Protein AF-A0A522AV91-F1 (afdb_monomer_lite)

Radius of gy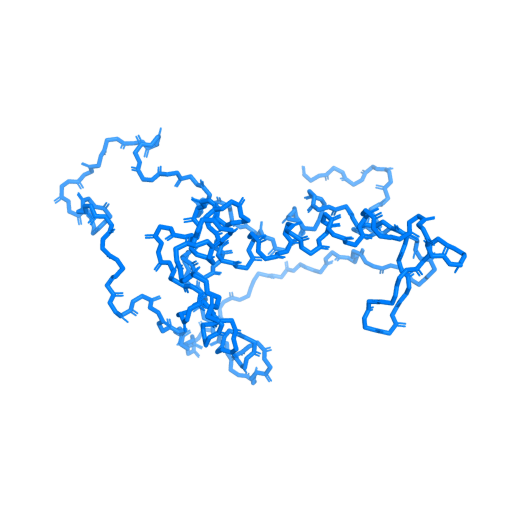ration: 18.7 Å; chains: 1; bounding box: 56×47×39 Å

Foldseek 3Di:
DPDVVVVLVVCCVLQVPLSVADDPVRLVVLVVQVVVQVPDPFDWAAFLSSVSSVLSVLVSVQVVQQVCQCVDDVCWDDDPPDTANHADSVLVCVPPVPDDCSVPPLPPDDDDDPPDPSPDDDDNDVVNSDTGTDPDDDDDDDDDPQDDPPDRYTRPDDPDPDD

Structure (mmCIF, N/CA/C/O backbone):
data_AF-A0A522AV91-F1
#
_entry.id   AF-A0A522AV91-F1
#
loop_
_atom_site.group_PDB
_atom_site.id
_atom_site.type_symbol
_atom_site.label_atom_id
_atom_site.label_alt_id
_atom_site.label_comp_id
_atom_site.label_asym_id
_atom_site.label_entity_id
_atom_site.label_seq_id
_atom_site.pdbx_PDB_ins_code
_atom_site.Cartn_x
_atom_site.Cartn_y
_atom_site.Cartn_z
_atom_site.occupancy
_atom_site.B_iso_or_equiv
_atom_site.auth_seq_id
_atom_site.auth_comp_id
_atom_site.auth_asym_id
_atom_site.auth_atom_id
_atom_site.pdbx_PDB_model_num
ATOM 1 N N . MET A 1 1 ? 14.382 18.416 -17.383 1.00 43.25 1 MET A N 1
ATOM 2 C CA . MET A 1 1 ? 12.914 18.549 -17.477 1.00 43.25 1 MET A CA 1
ATOM 3 C C . MET A 1 1 ? 12.373 17.142 -17.654 1.00 43.25 1 MET A C 1
ATOM 5 O O . MET A 1 1 ? 12.373 16.645 -18.772 1.00 43.25 1 MET A O 1
ATOM 9 N N . PHE A 1 2 ? 12.068 16.459 -16.550 1.00 48.97 2 PHE A N 1
ATOM 10 C CA . PHE A 1 2 ? 11.348 15.186 -16.611 1.00 48.97 2 PHE A CA 1
ATOM 11 C C . PHE A 1 2 ? 9.910 15.491 -17.043 1.00 48.97 2 PHE A C 1
ATOM 13 O O . PHE A 1 2 ? 9.337 16.511 -16.659 1.00 48.97 2 PHE A O 1
ATOM 20 N N . ASN A 1 3 ? 9.412 14.714 -17.996 1.00 65.94 3 ASN A N 1
ATOM 21 C CA . ASN A 1 3 ? 8.201 15.022 -18.738 1.00 65.94 3 ASN A CA 1
ATOM 22 C C . ASN A 1 3 ? 7.008 14.537 -17.909 1.00 65.94 3 ASN A C 1
ATOM 24 O O . ASN A 1 3 ? 6.814 13.332 -17.807 1.00 65.94 3 ASN A O 1
ATOM 28 N N . ALA A 1 4 ? 6.216 15.447 -17.334 1.00 68.44 4 ALA A N 1
ATOM 29 C CA . ALA A 1 4 ? 5.077 15.112 -16.464 1.00 68.44 4 ALA A CA 1
ATOM 30 C C . ALA A 1 4 ? 4.109 14.084 -17.084 1.00 68.44 4 ALA A C 1
ATOM 32 O O . ALA A 1 4 ? 3.454 13.329 -16.380 1.00 68.44 4 ALA A O 1
ATOM 33 N N . ARG A 1 5 ? 4.049 14.016 -18.419 1.00 69.94 5 ARG A N 1
ATOM 34 C CA . ARG A 1 5 ? 3.262 13.015 -19.145 1.00 69.94 5 ARG A CA 1
ATOM 35 C C . ARG A 1 5 ? 3.801 11.590 -18.983 1.00 69.94 5 ARG A C 1
ATOM 37 O O . ARG A 1 5 ? 3.024 10.682 -18.764 1.00 69.94 5 ARG A O 1
ATOM 44 N N . HIS A 1 6 ? 5.120 11.422 -19.003 1.00 75.69 6 HIS A N 1
ATOM 45 C CA . HIS A 1 6 ? 5.769 10.127 -18.784 1.00 75.69 6 HIS A CA 1
ATOM 46 C C . HIS A 1 6 ? 5.615 9.644 -17.333 1.00 75.69 6 HIS A C 1
ATOM 48 O O . HIS A 1 6 ? 5.579 8.446 -17.080 1.00 75.69 6 HIS A O 1
ATOM 54 N N . GLU A 1 7 ? 5.536 10.565 -16.370 1.00 76.44 7 GLU A N 1
ATOM 55 C CA . GLU A 1 7 ? 5.262 10.228 -14.965 1.00 76.44 7 GLU A CA 1
ATOM 56 C C . GLU A 1 7 ? 3.815 9.759 -14.768 1.00 76.44 7 GLU A C 1
ATOM 58 O O . GLU A 1 7 ? 3.579 8.822 -14.012 1.00 76.44 7 GLU A O 1
ATOM 63 N N . LEU A 1 8 ? 2.859 10.367 -15.478 1.00 78.69 8 LEU A N 1
ATOM 64 C CA . LEU A 1 8 ? 1.462 9.927 -15.472 1.00 78.69 8 LEU A CA 1
ATOM 65 C C . LEU A 1 8 ? 1.284 8.575 -16.169 1.00 78.69 8 LEU A C 1
ATOM 67 O O . LEU A 1 8 ? 0.623 7.707 -15.615 1.00 78.69 8 LEU A O 1
ATOM 71 N N . ASP A 1 9 ? 1.927 8.367 -17.320 1.00 84.12 9 ASP A N 1
ATOM 72 C CA . ASP A 1 9 ? 1.868 7.086 -18.034 1.00 84.12 9 ASP A CA 1
ATOM 73 C C . ASP A 1 9 ? 2.465 5.946 -17.178 1.00 84.12 9 ASP A C 1
ATOM 75 O O . ASP A 1 9 ? 1.920 4.845 -17.127 1.00 84.12 9 ASP A O 1
ATOM 79 N N . ALA A 1 10 ? 3.565 6.209 -16.460 1.00 86.44 10 ALA A N 1
ATOM 80 C CA . ALA A 1 10 ? 4.160 5.244 -15.534 1.00 86.44 10 ALA A CA 1
ATOM 81 C C . ALA A 1 10 ? 3.264 4.975 -14.313 1.00 86.44 10 ALA A C 1
ATOM 83 O O . ALA A 1 10 ? 3.141 3.834 -13.876 1.00 86.44 10 ALA A O 1
ATOM 84 N N . TRP A 1 11 ? 2.612 6.011 -13.781 1.00 88.19 11 TRP A N 1
ATOM 85 C CA . TRP A 1 11 ? 1.646 5.871 -12.695 1.00 88.19 11 TRP A CA 1
ATOM 86 C C . TRP A 1 11 ? 0.447 5.013 -13.101 1.00 88.19 11 TRP A C 1
ATOM 88 O O . TRP A 1 11 ? 0.104 4.083 -12.384 1.00 88.19 11 TRP A O 1
ATOM 98 N N . GLU A 1 12 ? -0.160 5.277 -14.258 1.00 90.31 12 GLU A N 1
ATOM 99 C CA . GLU A 1 12 ? -1.281 4.480 -14.772 1.00 90.31 12 GLU A CA 1
ATOM 100 C C . GLU A 1 12 ? -0.883 3.022 -15.036 1.00 90.31 12 GLU A C 1
ATOM 102 O O . GLU A 1 12 ? -1.699 2.125 -14.840 1.00 90.31 12 GLU A O 1
ATOM 107 N N . ALA A 1 13 ? 0.367 2.774 -15.439 1.00 89.12 13 ALA A N 1
ATOM 108 C CA . ALA A 1 13 ? 0.874 1.421 -15.649 1.00 89.12 13 ALA A CA 1
ATOM 109 C C . ALA A 1 13 ? 1.033 0.631 -14.339 1.00 89.12 13 ALA A C 1
ATOM 111 O O . ALA A 1 13 ? 0.712 -0.553 -14.313 1.00 89.12 13 ALA A O 1
ATOM 112 N N . CYS A 1 14 ? 1.516 1.271 -13.270 1.00 87.69 14 CYS A N 1
ATOM 113 C CA . CYS A 1 14 ? 1.675 0.635 -11.958 1.00 87.69 14 CYS A CA 1
ATOM 114 C C . CYS A 1 14 ? 0.368 0.584 -11.150 1.00 87.69 14 CYS A C 1
ATOM 116 O O . CYS A 1 14 ? 0.206 -0.295 -10.313 1.00 87.69 14 CYS A O 1
ATOM 118 N N . TYR A 1 15 ? -0.548 1.526 -11.373 1.00 91.56 15 TYR A N 1
ATOM 119 C CA . TYR A 1 15 ? -1.765 1.708 -10.574 1.00 91.56 15 TYR A CA 1
ATOM 120 C C . TYR A 1 15 ? -3.001 1.839 -11.480 1.00 91.56 15 TYR A C 1
ATOM 122 O O . TYR A 1 15 ? -3.640 2.899 -11.521 1.00 91.56 15 TYR A O 1
ATOM 130 N N . PRO A 1 16 ? -3.337 0.820 -12.288 1.00 90.38 16 PRO A N 1
ATOM 131 C CA . PRO A 1 16 ? -4.372 0.919 -13.321 1.00 90.38 16 PRO A CA 1
ATOM 132 C C . PRO A 1 16 ? -5.777 1.230 -12.781 1.00 90.38 16 PRO A C 1
ATOM 134 O O . PRO A 1 16 ? -6.598 1.834 -13.487 1.00 90.38 16 PRO A O 1
ATOM 137 N N . HIS A 1 17 ? -6.075 0.848 -11.539 1.00 88.94 17 HIS A N 1
ATOM 138 C CA . HIS A 1 17 ? -7.358 1.113 -10.901 1.00 88.94 17 HIS A CA 1
ATOM 139 C C . HIS A 1 17 ? -7.311 2.380 -10.042 1.00 88.94 17 HIS A C 1
ATOM 141 O O . HIS A 1 17 ? -8.189 3.240 -10.187 1.00 88.94 17 HIS A O 1
ATOM 147 N N . ALA A 1 18 ? -6.289 2.558 -9.200 1.00 89.25 18 ALA A N 1
ATOM 148 C CA . ALA A 1 18 ? -6.175 3.735 -8.345 1.00 89.25 18 ALA A CA 1
ATOM 149 C C . ALA A 1 18 ? -5.890 5.009 -9.149 1.00 89.25 18 ALA A C 1
ATOM 151 O O . ALA A 1 18 ? -6.371 6.072 -8.759 1.00 89.25 18 ALA A O 1
ATOM 152 N N . SER A 1 19 ? -5.222 4.936 -10.306 1.00 90.38 19 SER A N 1
ATOM 153 C CA . SER A 1 19 ? -4.978 6.103 -11.177 1.00 90.38 19 SER A CA 1
ATOM 154 C C . SER A 1 19 ? -6.248 6.799 -11.666 1.00 90.38 19 SER A C 1
ATOM 156 O O . SER A 1 19 ? -6.236 7.995 -11.957 1.00 90.38 19 SER A O 1
ATOM 158 N N . ARG A 1 20 ? -7.384 6.093 -11.674 1.00 88.25 20 ARG A N 1
ATOM 159 C CA . ARG A 1 20 ? -8.697 6.668 -12.003 1.00 88.25 20 ARG A CA 1
ATOM 160 C C . ARG A 1 20 ? -9.219 7.616 -10.922 1.00 88.25 20 ARG A C 1
ATOM 162 O O . ARG A 1 20 ? -10.104 8.423 -11.201 1.00 88.25 20 ARG A O 1
ATOM 169 N N . ARG A 1 21 ? -8.714 7.490 -9.691 1.00 84.25 21 ARG A N 1
ATOM 170 C CA . ARG A 1 21 ? -9.166 8.226 -8.498 1.00 84.25 21 ARG A CA 1
ATOM 171 C C . ARG A 1 21 ? -8.073 9.114 -7.905 1.00 84.25 21 ARG A C 1
ATOM 173 O O . ARG A 1 21 ? -8.382 10.156 -7.335 1.00 84.25 21 ARG A O 1
ATOM 180 N N . PHE A 1 22 ? -6.813 8.729 -8.075 1.00 86.38 22 PHE A N 1
ATOM 181 C CA . PHE A 1 22 ? -5.654 9.406 -7.519 1.00 86.38 22 PHE A CA 1
ATOM 182 C C . PHE A 1 22 ? -4.669 9.790 -8.614 1.00 86.38 22 PHE A C 1
ATOM 184 O O . PHE A 1 22 ? -4.276 8.984 -9.454 1.00 86.38 22 PHE A O 1
ATOM 191 N N . THR A 1 23 ? -4.189 11.025 -8.542 1.00 88.44 23 THR A N 1
ATOM 192 C CA . THR A 1 23 ? -2.918 11.401 -9.160 1.00 88.44 23 THR A CA 1
ATOM 193 C C . THR A 1 23 ? -1.765 11.029 -8.222 1.00 88.44 23 THR A C 1
ATOM 195 O O . THR A 1 23 ? -1.987 10.976 -7.004 1.00 88.44 23 THR A O 1
ATOM 198 N N . PRO A 1 24 ? -0.520 10.892 -8.720 1.00 85.06 24 PRO A N 1
ATOM 199 C CA . PRO A 1 24 ? 0.650 10.676 -7.863 1.00 85.06 24 PRO A CA 1
ATOM 200 C C . PRO A 1 24 ? 0.748 11.691 -6.713 1.00 85.06 24 PRO A C 1
ATOM 202 O O . PRO A 1 24 ? 1.051 11.342 -5.574 1.00 85.06 24 PRO A O 1
ATOM 205 N N . GLN A 1 25 ? 0.420 12.958 -6.993 1.00 85.94 25 GLN A N 1
ATOM 206 C CA . GLN A 1 25 ? 0.478 14.050 -6.018 1.00 85.94 25 GLN A CA 1
ATOM 207 C C . GLN A 1 25 ? -0.598 13.939 -4.927 1.00 85.94 25 GLN A C 1
ATOM 209 O O . GLN A 1 25 ? -0.416 14.484 -3.843 1.00 85.94 25 GLN A O 1
ATOM 214 N N . SER A 1 26 ? -1.712 13.259 -5.206 1.00 87.88 26 SER A N 1
ATOM 215 C CA . SER A 1 26 ? -2.789 13.012 -4.236 1.00 87.88 26 SER A CA 1
ATOM 216 C C . SER A 1 26 ? -2.652 11.672 -3.506 1.00 87.88 26 SER A C 1
ATOM 218 O O . SER A 1 26 ? -3.084 11.559 -2.358 1.00 87.88 26 SER A O 1
ATOM 220 N N . ALA A 1 27 ? -2.025 10.675 -4.138 1.00 89.75 27 ALA A N 1
ATOM 221 C CA . ALA A 1 27 ? -1.847 9.340 -3.579 1.00 89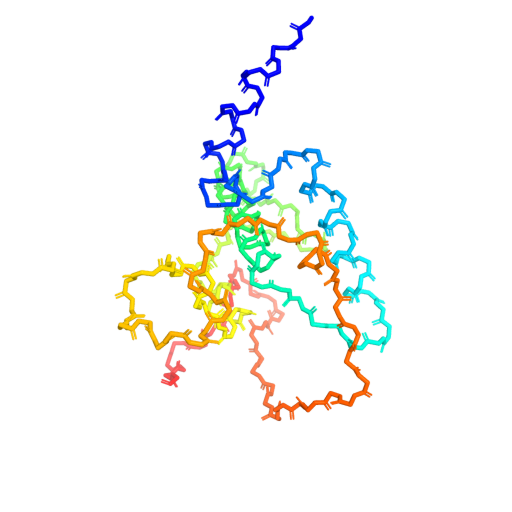.75 27 ALA A CA 1
ATOM 222 C C . ALA A 1 27 ? -0.916 9.362 -2.362 1.00 89.75 27 ALA A C 1
ATOM 224 O O . ALA A 1 27 ? -1.281 8.849 -1.307 1.00 89.75 27 ALA A O 1
ATOM 225 N N . ILE A 1 28 ? 0.240 10.029 -2.470 1.00 89.75 28 ILE A N 1
ATOM 226 C CA . ILE A 1 28 ? 1.237 10.075 -1.388 1.00 89.75 28 ILE A CA 1
ATOM 227 C C . ILE A 1 28 ? 0.651 10.677 -0.097 1.00 89.75 28 ILE A C 1
ATOM 229 O O . ILE A 1 28 ? 0.659 9.984 0.919 1.00 89.75 28 ILE A O 1
ATOM 233 N N . PRO A 1 29 ? 0.048 11.887 -0.099 1.00 89.88 29 PRO A N 1
ATOM 234 C CA . PRO A 1 29 ? -0.554 12.438 1.117 1.00 89.88 29 PRO A CA 1
ATOM 235 C C . PRO A 1 29 ? -1.710 11.593 1.668 1.00 89.88 29 PRO A C 1
ATOM 237 O O . PRO A 1 29 ? -2.009 11.649 2.861 1.00 89.88 29 PRO A O 1
ATOM 240 N N . THR A 1 30 ? -2.391 10.830 0.808 1.00 91.56 30 THR A N 1
ATOM 241 C CA . THR A 1 30 ? -3.451 9.907 1.233 1.00 91.56 30 THR A CA 1
ATOM 242 C C . THR A 1 30 ? -2.857 8.717 1.983 1.00 91.56 30 THR A C 1
ATOM 244 O O . THR A 1 30 ? -3.311 8.420 3.084 1.00 91.56 30 THR A O 1
ATOM 247 N N . LEU A 1 31 ? -1.806 8.090 1.448 1.00 92.25 31 LEU A N 1
ATOM 248 C CA . LEU A 1 31 ? -1.085 6.997 2.108 1.00 92.25 31 LEU A CA 1
ATOM 249 C C . LEU A 1 31 ? -0.467 7.443 3.438 1.00 92.25 31 LEU A C 1
ATOM 251 O O . LEU A 1 31 ? -0.604 6.747 4.440 1.00 92.25 31 LEU A O 1
ATOM 255 N N . GLU A 1 32 ? 0.146 8.628 3.480 1.00 91.94 32 GLU A N 1
ATOM 256 C CA . GLU A 1 32 ? 0.685 9.207 4.718 1.00 91.94 32 GLU A CA 1
ATOM 257 C C . GLU A 1 32 ? -0.405 9.401 5.779 1.00 91.94 32 GLU A C 1
ATOM 259 O O . GLU A 1 32 ? -0.191 9.113 6.958 1.00 91.94 32 GLU A O 1
ATOM 264 N N . ARG A 1 33 ? -1.597 9.854 5.370 1.00 90.50 33 ARG A N 1
ATOM 265 C CA . ARG A 1 33 ? -2.742 10.002 6.275 1.00 90.50 33 ARG A CA 1
ATOM 266 C C . ARG A 1 33 ? -3.212 8.654 6.803 1.00 90.50 33 ARG A C 1
ATOM 268 O O . ARG A 1 33 ? -3.410 8.533 8.007 1.00 90.50 33 ARG A O 1
ATOM 275 N N . VAL A 1 34 ? -3.365 7.665 5.923 1.00 90.88 34 VAL A N 1
ATOM 276 C CA . VAL A 1 34 ? -3.775 6.305 6.293 1.00 90.88 34 VAL A CA 1
ATOM 277 C C . VAL A 1 34 ? -2.777 5.693 7.283 1.00 90.88 34 VAL A C 1
ATOM 279 O O . VAL A 1 34 ? -3.186 5.201 8.336 1.00 90.88 34 VAL A O 1
ATOM 282 N N . LEU A 1 35 ? -1.475 5.824 7.017 1.00 91.25 35 LEU A N 1
ATOM 283 C CA . LEU A 1 35 ? -0.411 5.387 7.923 1.00 91.25 35 LEU A CA 1
ATOM 284 C C . LEU A 1 35 ? -0.461 6.118 9.273 1.00 91.25 35 LEU A C 1
ATOM 286 O O . LEU A 1 35 ? -0.330 5.502 10.327 1.00 91.25 35 LEU A O 1
ATOM 290 N N . GLY A 1 36 ? -0.679 7.434 9.266 1.00 89.12 36 GLY A N 1
ATOM 291 C CA . GLY A 1 36 ? -0.835 8.205 10.499 1.00 89.12 36 GLY A CA 1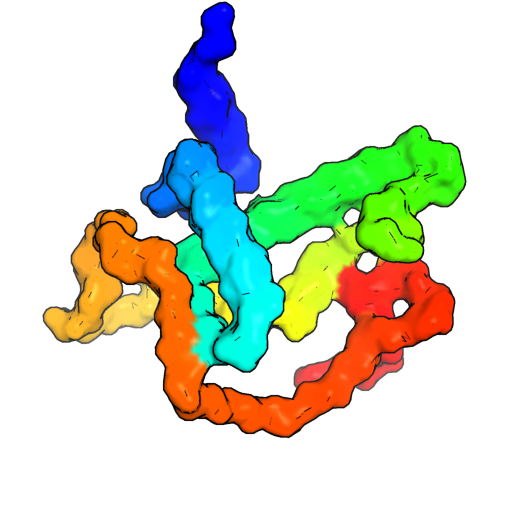
ATOM 292 C C . GLY A 1 36 ? -2.038 7.742 11.325 1.00 89.12 36 GLY A C 1
ATOM 293 O O . GLY A 1 36 ? -1.946 7.632 12.547 1.00 89.12 36 GLY A O 1
ATOM 294 N N . THR A 1 37 ? -3.158 7.420 10.672 1.00 88.69 37 THR A N 1
ATOM 295 C CA . THR A 1 37 ? -4.353 6.906 11.356 1.00 88.69 37 THR A CA 1
ATOM 296 C C . THR A 1 37 ? -4.187 5.482 11.869 1.00 88.69 37 THR A C 1
ATOM 298 O O . THR A 1 37 ? -4.710 5.182 12.938 1.00 88.69 37 THR A O 1
ATOM 301 N N . SER A 1 38 ? -3.416 4.623 11.192 1.00 85.75 38 SER A N 1
ATOM 302 C CA . SER A 1 38 ? -3.166 3.252 11.660 1.00 85.75 38 SER A CA 1
ATOM 303 C C . SER A 1 38 ? -2.295 3.197 12.920 1.00 85.75 38 SER A C 1
ATOM 305 O O . SER A 1 38 ? -2.288 2.194 13.625 1.00 85.75 38 SER A O 1
ATOM 307 N N . GLN A 1 39 ? -1.550 4.267 13.210 1.00 86.88 39 GLN A N 1
ATOM 308 C CA . GLN A 1 39 ? -0.715 4.405 14.409 1.00 86.88 39 GLN A CA 1
ATOM 309 C C . GLN A 1 39 ? -1.446 5.087 15.576 1.00 86.88 39 GLN A C 1
ATOM 311 O O . GLN A 1 39 ? -0.900 5.197 16.677 1.00 86.88 39 GLN A O 1
ATOM 316 N N . ALA A 1 40 ? -2.661 5.587 15.352 1.00 85.81 40 ALA A N 1
ATOM 317 C CA . ALA A 1 40 ? -3.433 6.270 16.374 1.00 85.81 40 ALA A CA 1
ATOM 318 C C . ALA A 1 40 ? -4.130 5.276 17.318 1.00 85.81 40 ALA A C 1
ATOM 320 O O . ALA A 1 40 ? -4.471 4.161 16.944 1.00 85.81 40 ALA A O 1
ATOM 321 N N . LEU A 1 41 ? -4.407 5.714 18.552 1.00 83.75 41 LEU A N 1
ATOM 322 C CA . LEU A 1 41 ? -5.172 4.920 19.528 1.00 83.75 41 LEU A CA 1
ATOM 323 C C . LEU A 1 41 ? -6.676 4.852 19.215 1.00 83.75 41 LEU A C 1
ATOM 325 O O . LEU A 1 41 ? -7.396 4.064 19.821 1.00 83.75 41 LEU A O 1
ATOM 329 N N . ALA A 1 42 ? -7.164 5.724 18.332 1.00 83.19 42 ALA A N 1
ATOM 330 C CA . ALA A 1 42 ? -8.559 5.739 17.916 1.00 83.19 42 ALA A CA 1
ATOM 331 C C . ALA A 1 42 ? -8.773 4.804 16.723 1.00 83.19 42 ALA A C 1
ATOM 333 O O . ALA A 1 42 ? -7.868 4.606 15.917 1.00 83.19 42 ALA A O 1
ATOM 334 N N . VAL A 1 43 ? -9.989 4.272 16.598 1.00 81.12 43 VAL A N 1
ATOM 335 C CA . VAL A 1 43 ? -10.369 3.437 15.458 1.00 81.12 43 VAL A CA 1
ATOM 336 C C . VAL A 1 43 ? -10.80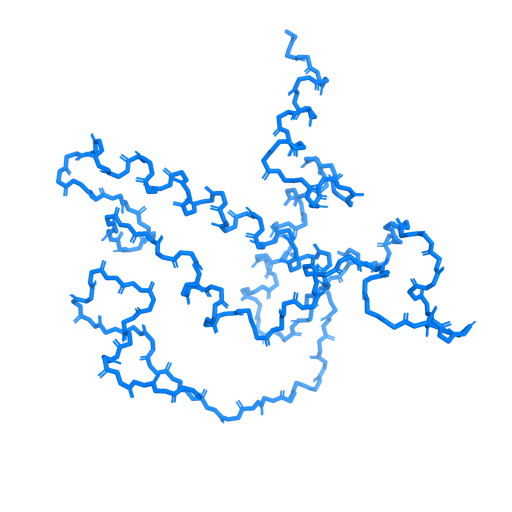7 4.322 14.304 1.00 81.12 43 VAL A C 1
ATOM 338 O O . VAL A 1 43 ? -11.547 5.289 14.486 1.00 81.12 43 VAL A O 1
ATOM 341 N N . TYR A 1 44 ? -10.344 3.969 13.114 1.00 82.00 44 TYR A N 1
ATOM 342 C CA . TYR A 1 44 ? -10.572 4.712 11.892 1.00 82.00 44 TYR A CA 1
ATOM 343 C C . TYR A 1 44 ? -11.060 3.774 10.791 1.00 82.00 44 TYR A C 1
ATOM 345 O O . TYR A 1 44 ? -10.530 2.677 10.624 1.00 82.00 44 TYR A O 1
ATOM 353 N N . ARG A 1 45 ? -12.064 4.214 10.032 1.00 82.25 45 ARG A N 1
ATOM 354 C CA . ARG A 1 45 ? -12.577 3.532 8.850 1.00 82.25 45 ARG A CA 1
ATOM 355 C C . ARG A 1 45 ? -11.908 4.098 7.603 1.00 82.25 45 ARG A C 1
ATOM 357 O O . ARG A 1 45 ? -11.935 5.304 7.357 1.00 82.25 45 ARG A O 1
ATOM 364 N N . ILE A 1 46 ? -11.332 3.192 6.824 1.00 85.06 46 ILE A N 1
ATOM 365 C CA . ILE A 1 46 ? -10.701 3.460 5.532 1.00 85.06 46 ILE A CA 1
ATOM 366 C C . ILE A 1 46 ? -11.765 3.302 4.434 1.00 85.06 46 ILE A C 1
ATOM 368 O O . ILE A 1 46 ? -12.581 2.377 4.496 1.00 85.06 46 ILE A O 1
ATOM 372 N N . SER A 1 47 ? -11.793 4.214 3.459 1.00 86.31 47 SER A N 1
ATOM 373 C CA . SER A 1 47 ? -12.745 4.163 2.337 1.00 86.31 47 SER A CA 1
ATOM 374 C C . SER A 1 47 ? -12.340 3.125 1.282 1.00 86.31 47 SER A C 1
ATOM 376 O O . SER A 1 47 ? -11.173 2.752 1.193 1.00 86.31 47 SER A O 1
ATOM 378 N N . GLU A 1 48 ? -13.276 2.677 0.437 1.00 85.88 48 GLU A N 1
ATOM 379 C CA . GLU A 1 48 ? -12.993 1.728 -0.661 1.00 85.88 48 GLU A CA 1
ATOM 380 C C . GLU A 1 48 ? -11.883 2.230 -1.593 1.00 85.88 48 GLU A C 1
ATOM 382 O O . GLU A 1 48 ? -11.004 1.479 -2.007 1.00 85.88 48 GLU A O 1
ATOM 387 N N . SER A 1 49 ? -11.878 3.531 -1.887 1.00 87.44 49 SER A N 1
ATOM 388 C CA . SER A 1 49 ? -10.839 4.168 -2.699 1.00 87.44 49 SER A CA 1
ATOM 389 C C . SER A 1 49 ? -9.458 4.078 -2.041 1.00 87.44 49 SER A C 1
ATOM 391 O O . SER A 1 49 ? -8.464 3.859 -2.728 1.00 87.44 49 SER A O 1
ATOM 393 N N . GLN A 1 50 ? -9.383 4.228 -0.718 1.00 88.69 50 GLN A N 1
ATOM 394 C CA . GLN A 1 50 ? -8.133 4.100 0.033 1.00 88.69 50 GLN A CA 1
ATOM 395 C C . GLN A 1 50 ? -7.696 2.632 0.161 1.00 88.69 50 GLN A C 1
ATOM 397 O O . GLN A 1 50 ? -6.507 2.354 0.028 1.00 88.69 50 GLN A O 1
ATOM 402 N N . TRP A 1 51 ? -8.636 1.699 0.350 1.00 89.88 51 TRP A N 1
ATOM 403 C CA . TRP A 1 51 ? -8.363 0.258 0.313 1.00 89.88 51 TRP A CA 1
ATOM 404 C C . TRP A 1 51 ? -7.801 -0.185 -1.036 1.00 89.88 51 TRP A C 1
ATOM 406 O O . TRP A 1 51 ? -6.792 -0.883 -1.067 1.00 89.88 51 TRP A O 1
ATOM 416 N N . LEU A 1 52 ? -8.378 0.295 -2.141 1.00 91.38 52 LEU A N 1
ATOM 417 C CA . LEU A 1 52 ? -7.863 0.041 -3.486 1.00 91.38 52 LEU A CA 1
ATOM 418 C C . LEU A 1 52 ? -6.431 0.564 -3.660 1.00 91.38 52 LEU A C 1
ATOM 420 O O . LEU A 1 52 ? -5.583 -0.127 -4.217 1.00 91.38 52 LEU A O 1
ATOM 424 N N . LEU A 1 53 ? -6.151 1.774 -3.168 1.00 92.19 53 LEU A N 1
ATOM 425 C CA . LEU A 1 53 ? -4.809 2.350 -3.240 1.00 92.19 53 LEU A CA 1
ATOM 426 C C . LEU A 1 53 ? -3.795 1.522 -2.430 1.00 92.19 53 LEU A C 1
ATOM 428 O O . LEU A 1 53 ? -2.697 1.268 -2.914 1.00 92.19 53 LEU A O 1
ATOM 432 N N . LEU A 1 54 ? -4.162 1.073 -1.224 1.00 93.00 54 LEU A N 1
ATOM 433 C CA . LEU A 1 54 ? -3.320 0.182 -0.417 1.00 93.00 54 LEU A CA 1
ATOM 434 C C . LEU A 1 54 ? -3.086 -1.167 -1.101 1.00 93.00 54 LEU A C 1
ATOM 436 O O . LEU A 1 54 ? -1.968 -1.674 -1.056 1.00 93.00 54 LEU A O 1
ATOM 440 N N . TYR A 1 55 ? -4.123 -1.728 -1.724 1.00 93.75 55 TYR A N 1
ATOM 441 C CA . TYR A 1 55 ? -4.056 -2.993 -2.446 1.00 93.75 55 TYR A CA 1
ATOM 442 C C . TYR A 1 55 ? -3.023 -2.937 -3.576 1.00 93.75 55 TYR A C 1
ATOM 444 O O . TYR A 1 55 ? -2.079 -3.722 -3.568 1.00 93.75 55 TYR A O 1
ATOM 452 N N . GLU A 1 56 ? -3.132 -1.967 -4.491 1.00 94.06 56 GLU A N 1
ATOM 453 C CA . GLU A 1 56 ? -2.183 -1.847 -5.609 1.00 94.06 56 GLU A CA 1
ATOM 454 C C . GLU A 1 56 ? -0.773 -1.464 -5.124 1.00 94.06 56 GLU A C 1
ATOM 456 O O . GLU A 1 56 ? 0.226 -1.886 -5.707 1.00 94.06 56 GLU A O 1
ATOM 461 N N . CYS A 1 57 ? -0.641 -0.699 -4.031 1.00 94.25 57 CYS A N 1
ATOM 462 C CA . CYS A 1 57 ? 0.667 -0.462 -3.411 1.00 94.25 57 CYS A CA 1
ATOM 463 C C . CYS A 1 57 ? 1.298 -1.757 -2.884 1.00 94.25 57 CYS A C 1
ATOM 465 O O . CYS A 1 57 ? 2.500 -1.960 -3.058 1.00 94.25 57 CYS A O 1
ATOM 467 N N . LEU A 1 58 ? 0.508 -2.616 -2.237 1.00 94.06 58 LEU A N 1
ATOM 468 C CA . LEU A 1 58 ? 0.985 -3.892 -1.717 1.00 94.06 58 LEU A CA 1
ATOM 469 C C . LEU A 1 58 ? 1.360 -4.848 -2.851 1.00 94.06 58 LEU A C 1
ATOM 471 O O . LEU A 1 58 ? 2.425 -5.454 -2.793 1.00 94.06 58 LEU A O 1
ATOM 475 N N . GLU A 1 59 ? 0.532 -4.931 -3.891 1.00 95.19 59 GLU A N 1
ATOM 476 C CA . GLU A 1 59 ? 0.793 -5.741 -5.084 1.00 95.19 59 GLU A CA 1
ATOM 477 C C . GLU A 1 59 ? 2.135 -5.366 -5.724 1.00 95.19 59 GLU A C 1
ATOM 479 O O . GLU A 1 59 ? 3.014 -6.216 -5.886 1.00 95.19 59 GLU A O 1
ATOM 484 N N . ASN A 1 60 ? 2.334 -4.072 -5.998 1.00 94.38 60 ASN A N 1
ATOM 485 C CA . ASN A 1 60 ? 3.579 -3.566 -6.571 1.00 94.38 60 ASN A CA 1
ATOM 486 C C . ASN A 1 60 ? 4.784 -3.830 -5.657 1.00 94.38 60 ASN A C 1
ATOM 488 O O . ASN A 1 60 ? 5.844 -4.227 -6.138 1.00 94.38 60 ASN A O 1
ATOM 492 N N . TYR A 1 61 ? 4.630 -3.643 -4.342 1.00 93.00 61 TYR A N 1
ATOM 493 C CA . TYR A 1 61 ? 5.695 -3.926 -3.380 1.00 93.00 61 TYR A CA 1
ATOM 494 C C . TYR A 1 61 ? 6.100 -5.405 -3.391 1.00 93.00 61 TYR A C 1
ATOM 496 O O . TYR A 1 61 ? 7.290 -5.716 -3.423 1.00 93.00 61 TYR A O 1
ATOM 504 N N . CYS A 1 62 ? 5.124 -6.316 -3.380 1.00 93.88 62 CYS A N 1
ATOM 505 C CA . CYS A 1 62 ? 5.364 -7.754 -3.443 1.00 93.88 62 CYS A CA 1
ATOM 506 C C . CYS A 1 62 ? 6.061 -8.147 -4.749 1.00 93.88 62 CYS A C 1
ATOM 508 O O . CYS A 1 62 ? 7.045 -8.884 -4.706 1.00 93.88 62 CYS A O 1
ATOM 510 N N . ALA A 1 63 ? 5.598 -7.625 -5.888 1.00 94.31 63 ALA A N 1
ATOM 511 C CA . ALA A 1 63 ? 6.210 -7.880 -7.188 1.00 94.31 63 ALA A CA 1
ATOM 512 C C . ALA A 1 63 ? 7.674 -7.410 -7.229 1.00 94.31 63 ALA A C 1
ATOM 514 O O . ALA A 1 63 ? 8.565 -8.193 -7.554 1.00 94.31 63 ALA A O 1
ATOM 515 N N . GLU A 1 64 ? 7.944 -6.167 -6.818 1.00 93.44 64 GLU A N 1
ATOM 516 C CA . GLU A 1 64 ? 9.302 -5.615 -6.831 1.00 93.44 64 GLU A CA 1
ATOM 517 C C . GLU A 1 64 ? 10.234 -6.353 -5.860 1.00 93.44 64 GLU A C 1
ATOM 519 O O . GLU A 1 64 ? 11.383 -6.654 -6.194 1.00 93.44 64 GLU A O 1
ATOM 524 N N . LEU A 1 65 ? 9.743 -6.707 -4.669 1.00 93.25 65 LEU A N 1
ATOM 525 C CA . LEU A 1 65 ? 10.510 -7.505 -3.717 1.00 93.25 65 LEU A CA 1
ATOM 526 C C . LEU A 1 65 ? 10.872 -8.872 -4.306 1.00 93.25 65 LEU A C 1
ATOM 528 O O . LEU A 1 65 ? 12.041 -9.264 -4.246 1.00 93.25 65 LEU A O 1
ATOM 532 N N . ASN A 1 66 ? 9.898 -9.577 -4.882 1.00 94.25 66 ASN A N 1
ATOM 533 C CA . ASN A 1 66 ? 10.082 -10.919 -5.435 1.00 94.25 66 ASN A CA 1
ATOM 534 C C . ASN A 1 66 ? 11.011 -10.921 -6.659 1.00 94.25 66 ASN A C 1
ATOM 536 O O . ASN A 1 66 ? 11.774 -11.870 -6.844 1.00 94.25 66 ASN A O 1
ATOM 540 N N . ASP A 1 67 ? 11.017 -9.847 -7.449 1.00 95.31 67 ASP A N 1
ATOM 541 C CA . ASP A 1 67 ? 11.938 -9.680 -8.577 1.00 95.31 67 ASP A CA 1
ATOM 542 C C . ASP A 1 67 ? 13.381 -9.418 -8.118 1.00 95.31 67 ASP A C 1
ATOM 544 O O . ASP A 1 67 ? 14.344 -9.914 -8.715 1.00 95.31 67 ASP A O 1
ATOM 548 N N . VAL A 1 68 ? 13.561 -8.635 -7.049 1.00 93.62 68 VAL A N 1
ATOM 549 C CA . VAL A 1 68 ? 14.889 -8.203 -6.589 1.00 93.62 68 VAL A CA 1
ATOM 550 C C . VAL A 1 68 ? 15.548 -9.228 -5.662 1.00 93.62 68 VAL A C 1
ATOM 552 O O . VAL A 1 68 ? 16.773 -9.398 -5.721 1.00 93.62 68 VAL A O 1
ATOM 555 N N . ALA A 1 69 ? 14.784 -9.917 -4.808 1.00 92.44 69 ALA A N 1
ATOM 556 C CA . ALA A 1 69 ? 15.318 -10.821 -3.786 1.00 92.44 69 ALA A CA 1
ATOM 557 C C . ALA A 1 69 ? 16.263 -11.910 -4.336 1.00 92.44 69 ALA A C 1
ATOM 559 O O . ALA A 1 69 ? 17.355 -12.054 -3.773 1.00 92.44 69 ALA A O 1
ATOM 560 N N . PRO A 1 70 ? 15.967 -12.604 -5.456 1.00 92.50 70 PRO A N 1
ATOM 561 C CA . PRO A 1 70 ? 16.851 -13.631 -6.018 1.00 92.50 70 PRO A CA 1
ATOM 562 C C . PRO A 1 70 ? 18.235 -13.109 -6.433 1.00 92.50 70 PRO A C 1
ATOM 564 O O . PRO A 1 70 ? 19.201 -13.871 -6.469 1.00 92.50 70 PRO A O 1
ATOM 567 N N . GLY A 1 71 ? 18.344 -11.812 -6.746 1.00 90.75 71 GLY A N 1
ATOM 568 C CA . GLY A 1 71 ? 19.595 -11.160 -7.136 1.00 90.75 71 GLY A CA 1
ATOM 569 C C . GLY A 1 71 ? 20.480 -10.725 -5.963 1.00 90.75 71 GLY A C 1
ATOM 570 O O . GLY A 1 71 ? 21.626 -10.325 -6.179 1.00 90.75 71 GLY A O 1
ATOM 571 N N . GLN A 1 72 ? 19.980 -10.784 -4.726 1.00 89.81 72 GLN A N 1
ATOM 572 C CA . GLN A 1 72 ? 20.713 -10.339 -3.541 1.00 89.81 72 GLN A CA 1
ATOM 573 C C . GLN A 1 72 ? 21.588 -11.448 -2.937 1.00 89.81 72 GLN A C 1
ATOM 575 O O . GLN A 1 72 ? 21.266 -12.635 -3.034 1.00 89.81 72 GLN A O 1
ATOM 580 N N . PRO A 1 73 ? 22.683 -11.097 -2.236 1.00 86.00 73 PRO A N 1
ATOM 581 C CA . PRO A 1 73 ? 23.474 -12.065 -1.485 1.00 86.00 73 PRO A CA 1
ATOM 582 C C . PRO A 1 73 ? 22.622 -12.818 -0.454 1.00 86.00 73 PRO A C 1
ATOM 584 O O . PRO A 1 73 ? 22.134 -12.239 0.516 1.00 86.00 73 PRO A O 1
ATOM 587 N N . GLY A 1 74 ? 22.469 -14.126 -0.664 1.00 87.00 74 GLY A N 1
ATOM 588 C CA . GLY A 1 74 ? 21.645 -14.992 0.180 1.00 87.00 74 GLY A CA 1
ATOM 589 C C . GLY A 1 74 ? 20.166 -15.048 -0.205 1.00 87.00 74 GLY A C 1
ATOM 590 O O . GLY A 1 74 ? 19.428 -15.749 0.473 1.00 87.00 74 GLY A O 1
ATOM 591 N N . GLY A 1 75 ? 19.742 -14.362 -1.273 1.00 89.88 75 GLY A N 1
ATOM 592 C CA . GLY A 1 75 ? 18.372 -14.441 -1.784 1.00 89.88 75 GLY A CA 1
ATOM 593 C C . GLY A 1 75 ? 17.322 -13.805 -0.871 1.00 89.88 75 GLY A C 1
ATOM 594 O O . GLY A 1 75 ? 16.181 -14.243 -0.881 1.00 89.88 75 GLY A O 1
ATOM 595 N N . LEU A 1 76 ? 17.713 -12.852 -0.016 1.00 89.00 76 LEU A N 1
ATOM 596 C CA . LEU A 1 76 ? 16.856 -12.282 1.025 1.00 89.00 76 LEU A CA 1
ATOM 597 C C . LEU A 1 76 ? 16.909 -10.752 1.019 1.00 89.00 76 LEU A C 1
ATOM 599 O O . LEU A 1 76 ? 17.998 -10.170 1.037 1.00 89.00 76 LEU A O 1
ATOM 603 N N . LEU A 1 77 ? 15.744 -10.110 1.105 1.00 89.94 77 LEU A N 1
ATOM 604 C CA . LEU A 1 77 ? 15.588 -8.665 1.274 1.00 89.94 77 LEU A CA 1
ATOM 605 C C . LEU A 1 77 ? 15.062 -8.309 2.670 1.00 89.94 77 LEU A C 1
ATOM 607 O O . LEU A 1 77 ? 14.262 -9.057 3.233 1.00 89.94 77 LEU A O 1
ATOM 611 N N . PRO A 1 78 ? 15.505 -7.183 3.257 1.00 89.12 78 PRO A N 1
ATOM 612 C CA . PRO A 1 78 ? 14.983 -6.713 4.533 1.00 89.12 78 PRO A CA 1
ATOM 613 C C . PRO A 1 78 ? 13.553 -6.170 4.394 1.00 89.12 78 PRO A C 1
ATOM 615 O O . PRO A 1 78 ? 13.287 -5.331 3.536 1.00 89.12 78 PRO A O 1
ATOM 618 N N . VAL A 1 79 ? 12.665 -6.602 5.290 1.00 85.56 79 VAL A N 1
ATOM 619 C CA . VAL A 1 79 ? 11.283 -6.120 5.433 1.00 85.56 79 VAL A CA 1
ATOM 620 C C . VAL A 1 79 ? 11.026 -5.846 6.911 1.00 85.56 79 VAL A C 1
ATOM 622 O O . VAL A 1 79 ? 10.791 -6.765 7.696 1.00 85.56 79 VAL A O 1
ATOM 625 N N . GLY A 1 80 ? 11.143 -4.578 7.313 1.00 83.94 80 GLY A N 1
ATOM 626 C CA . GLY A 1 80 ? 11.172 -4.205 8.729 1.00 83.94 80 GLY A CA 1
ATOM 627 C C . GLY A 1 80 ? 12.319 -4.911 9.459 1.00 83.94 80 GLY A C 1
ATOM 628 O O . GLY A 1 80 ? 13.472 -4.831 9.033 1.00 83.94 80 GLY A O 1
ATOM 629 N N . ASP A 1 81 ? 11.985 -5.638 10.524 1.00 84.88 81 ASP A N 1
ATOM 630 C CA . ASP A 1 81 ? 12.940 -6.427 11.315 1.00 84.88 81 ASP A CA 1
ATOM 631 C C . ASP A 1 81 ? 13.227 -7.822 10.723 1.00 84.88 81 ASP A C 1
ATOM 633 O O . ASP A 1 81 ? 14.070 -8.564 11.235 1.00 84.88 81 ASP A O 1
ATOM 637 N N . TYR A 1 82 ? 12.541 -8.193 9.639 1.00 86.75 82 TYR A N 1
ATOM 638 C CA . TYR A 1 82 ? 12.615 -9.517 9.024 1.00 86.75 82 TYR A CA 1
ATOM 639 C C . TYR A 1 82 ? 13.410 -9.506 7.719 1.00 86.75 82 TYR A C 1
ATOM 641 O O . TYR A 1 82 ? 13.754 -8.462 7.161 1.00 86.75 82 TYR A O 1
ATOM 649 N N . ARG A 1 83 ? 13.718 -10.706 7.219 1.00 87.94 83 ARG A N 1
ATOM 650 C CA . ARG A 1 83 ? 14.347 -10.923 5.915 1.00 87.94 83 ARG A CA 1
ATOM 651 C C . ARG A 1 83 ? 13.569 -11.971 5.137 1.00 87.94 83 ARG A C 1
ATOM 653 O O . ARG A 1 83 ? 13.445 -13.094 5.619 1.00 87.94 83 ARG A O 1
ATOM 660 N N . LEU A 1 84 ? 13.077 -11.603 3.960 1.00 87.88 84 LEU A N 1
ATOM 661 C CA . LEU A 1 84 ? 12.178 -12.424 3.150 1.00 87.88 84 LEU A CA 1
ATOM 662 C C . LEU A 1 84 ? 12.805 -12.722 1.788 1.00 87.88 84 LEU A C 1
ATOM 664 O O . LEU A 1 84 ? 13.486 -11.868 1.219 1.00 87.88 84 LEU A O 1
ATOM 668 N N . ALA A 1 85 ? 12.598 -13.943 1.296 1.00 88.50 85 ALA A N 1
ATOM 669 C CA . ALA A 1 85 ? 12.990 -14.344 -0.058 1.00 88.50 85 ALA A CA 1
ATOM 670 C C . ALA A 1 85 ? 11.863 -14.095 -1.061 1.00 88.50 85 ALA A C 1
ATOM 672 O O . ALA A 1 85 ? 12.118 -13.761 -2.211 1.00 88.50 85 ALA A O 1
ATOM 673 N N . GLU A 1 86 ? 10.629 -14.270 -0.601 1.00 92.50 86 GLU A N 1
ATOM 674 C CA . GLU A 1 86 ? 9.423 -14.171 -1.401 1.00 92.50 86 GLU A CA 1
ATOM 675 C C . GLU A 1 86 ? 8.265 -13.758 -0.491 1.00 92.50 86 GLU A C 1
ATOM 677 O O . GLU A 1 86 ? 8.216 -14.136 0.687 1.00 92.50 86 GLU A O 1
ATOM 682 N N . VAL A 1 87 ? 7.340 -12.982 -1.041 1.00 90.25 87 VAL A N 1
ATOM 683 C CA . VAL A 1 87 ? 6.070 -12.632 -0.418 1.00 90.25 87 VAL A CA 1
ATOM 684 C C . VAL A 1 87 ? 4.940 -13.141 -1.302 1.00 90.25 87 VAL A C 1
ATOM 686 O O . VAL A 1 87 ? 4.862 -12.797 -2.481 1.00 90.25 87 VAL A O 1
ATOM 689 N N . ASP A 1 88 ? 4.057 -13.943 -0.713 1.00 91.88 88 ASP A N 1
ATOM 690 C CA . ASP A 1 88 ? 2.849 -14.429 -1.367 1.00 91.88 88 ASP A CA 1
ATOM 691 C C . ASP A 1 88 ? 1.747 -13.373 -1.244 1.00 91.88 88 ASP A C 1
ATOM 693 O O . ASP A 1 88 ? 1.154 -13.184 -0.177 1.00 91.88 88 ASP A O 1
ATOM 697 N N . PHE A 1 89 ? 1.518 -12.648 -2.337 1.00 92.06 89 PHE A N 1
ATOM 698 C CA . PHE A 1 89 ? 0.543 -11.566 -2.376 1.00 92.06 89 PHE A CA 1
ATOM 699 C C . PHE A 1 89 ? -0.890 -12.061 -2.148 1.00 92.06 89 PHE A C 1
ATOM 701 O O . PHE A 1 89 ? -1.597 -11.498 -1.313 1.00 92.06 89 PHE A O 1
ATOM 708 N N . ASP A 1 90 ? -1.305 -13.138 -2.817 1.00 89.44 90 ASP A N 1
ATOM 709 C CA . ASP A 1 90 ? -2.670 -13.669 -2.710 1.00 89.44 90 ASP A CA 1
ATOM 710 C C . ASP A 1 90 ? -2.998 -14.060 -1.268 1.00 89.44 90 ASP A C 1
ATOM 712 O O . ASP A 1 90 ? -4.077 -13.778 -0.739 1.00 89.44 90 ASP A O 1
ATOM 716 N N . SER A 1 91 ? -2.023 -14.658 -0.591 1.00 88.00 91 SER A N 1
ATOM 717 C CA . SER A 1 91 ? -2.177 -15.075 0.792 1.00 88.00 91 SER A CA 1
ATOM 718 C C . SER A 1 91 ? -2.173 -13.891 1.772 1.00 88.00 91 SER A C 1
ATOM 720 O O . SER A 1 91 ? -2.849 -13.952 2.801 1.00 88.00 91 SER A O 1
ATOM 722 N N . LEU A 1 92 ? -1.471 -12.790 1.464 1.00 88.56 92 LEU A N 1
ATOM 723 C CA . LEU A 1 92 ? -1.594 -11.530 2.211 1.00 88.56 92 LEU A CA 1
ATOM 724 C C . LEU A 1 92 ? -2.983 -10.912 2.064 1.00 88.56 92 LEU A C 1
ATOM 726 O O . LEU A 1 92 ? -3.556 -10.452 3.055 1.00 88.56 92 LEU A O 1
ATOM 730 N N . VAL A 1 93 ? -3.521 -10.911 0.843 1.00 88.75 93 VAL A N 1
ATOM 731 C CA . VAL A 1 93 ? -4.865 -10.400 0.564 1.00 88.75 93 VAL A CA 1
ATOM 732 C C . VAL A 1 93 ? -5.893 -11.199 1.360 1.00 88.75 93 VAL A C 1
ATOM 734 O O . VAL A 1 93 ? -6.655 -10.607 2.118 1.00 88.75 93 VAL A O 1
ATOM 737 N N . ALA A 1 94 ? -5.843 -12.531 1.292 1.00 83.50 94 ALA A N 1
ATOM 738 C CA . ALA A 1 94 ? -6.776 -13.409 2.001 1.00 83.50 94 ALA A CA 1
ATOM 739 C C . ALA A 1 94 ? -6.792 -13.212 3.530 1.00 83.50 94 ALA A C 1
ATOM 741 O O . ALA A 1 94 ? -7.815 -13.434 4.172 1.00 83.50 94 ALA A O 1
ATOM 742 N N . LEU A 1 95 ? -5.671 -12.802 4.127 1.00 80.44 95 LEU A N 1
ATOM 743 C CA . LEU A 1 95 ? -5.582 -12.539 5.563 1.00 80.44 95 LEU A CA 1
ATOM 744 C C . LEU A 1 95 ? -6.096 -11.168 5.985 1.00 80.44 95 LEU A C 1
ATOM 746 O O . LEU A 1 95 ? -6.724 -11.038 7.035 1.00 80.44 95 LEU A O 1
ATOM 750 N N . TYR A 1 96 ? -5.694 -10.134 5.249 1.00 80.06 96 TYR A N 1
ATOM 751 C CA . TYR A 1 96 ? -5.788 -8.754 5.722 1.00 80.06 96 TYR A CA 1
ATOM 752 C C . TYR A 1 96 ? -6.900 -7.963 5.044 1.00 80.06 96 TYR A C 1
ATOM 754 O O . TYR A 1 96 ? -7.362 -6.962 5.593 1.00 80.06 96 TYR A O 1
ATOM 762 N N . PHE A 1 97 ? -7.356 -8.416 3.880 1.00 81.69 97 PHE A N 1
ATOM 763 C CA . PHE A 1 97 ? -8.444 -7.802 3.139 1.00 81.69 97 PHE A CA 1
ATOM 764 C C . PHE A 1 97 ? -9.698 -8.652 3.334 1.00 81.69 97 PHE A C 1
ATOM 766 O O . PHE A 1 97 ? -10.002 -9.558 2.566 1.00 81.69 97 PHE A O 1
ATOM 773 N N . TRP A 1 98 ? -10.410 -8.347 4.419 1.00 68.81 98 TRP A N 1
ATOM 774 C CA . TRP A 1 98 ? -11.647 -9.020 4.830 1.00 68.81 98 TRP A CA 1
ATOM 775 C C . TRP A 1 98 ? -12.820 -8.798 3.860 1.00 68.81 98 TRP A C 1
ATOM 777 O O . TRP A 1 98 ? -13.767 -9.580 3.850 1.00 68.81 98 TRP A O 1
ATOM 787 N N . ASP A 1 99 ? -12.747 -7.742 3.054 1.00 71.50 99 ASP A N 1
ATOM 788 C CA . ASP A 1 99 ? -13.675 -7.402 1.982 1.00 71.50 99 ASP A CA 1
ATOM 789 C C . ASP A 1 99 ? -12.842 -6.978 0.765 1.00 71.50 99 ASP A C 1
ATOM 791 O O . ASP A 1 99 ? -11.891 -6.213 0.916 1.00 71.50 99 ASP A O 1
ATOM 795 N N . THR A 1 100 ? -13.164 -7.499 -0.421 1.00 81.50 100 THR A N 1
ATOM 796 C CA . THR A 1 100 ? -12.501 -7.169 -1.698 1.00 81.50 100 THR A CA 1
ATOM 797 C C . THR A 1 100 ? -13.471 -6.573 -2.716 1.00 81.50 100 THR A C 1
ATOM 799 O O . THR A 1 100 ? -13.108 -6.380 -3.876 1.00 81.50 100 THR A O 1
ATOM 802 N N . ASP A 1 101 ? -14.680 -6.199 -2.288 1.00 80.06 101 ASP A N 1
ATOM 803 C CA . ASP A 1 101 ? -15.702 -5.591 -3.142 1.00 80.06 101 ASP A CA 1
ATOM 804 C C . ASP A 1 101 ? -15.207 -4.283 -3.784 1.00 80.06 101 ASP A C 1
ATOM 806 O O . ASP A 1 101 ? -15.622 -3.930 -4.888 1.00 80.06 101 ASP A O 1
ATOM 810 N N . PHE A 1 102 ? -14.223 -3.611 -3.171 1.00 81.50 102 PHE A N 1
ATOM 811 C CA . PHE A 1 102 ? -13.560 -2.432 -3.739 1.00 81.50 102 PHE A CA 1
ATOM 812 C C . PHE A 1 102 ? -12.780 -2.709 -5.044 1.00 81.50 102 PHE A C 1
ATOM 814 O O . PHE A 1 102 ? -12.445 -1.758 -5.759 1.00 81.50 102 PHE A O 1
ATOM 821 N N . LEU A 1 103 ? -12.475 -3.978 -5.357 1.00 80.81 103 LEU A N 1
ATOM 822 C CA . LEU A 1 103 ? -11.866 -4.406 -6.624 1.00 80.81 103 LEU A CA 1
ATOM 823 C C . LEU A 1 103 ? -12.899 -4.532 -7.751 1.00 80.81 103 LEU A C 1
ATOM 825 O O . LEU A 1 103 ? -12.534 -4.483 -8.928 1.00 80.81 103 LEU A O 1
ATOM 829 N N . VAL A 1 104 ? -14.185 -4.677 -7.417 1.00 75.94 104 VAL A N 1
ATOM 830 C CA . VAL A 1 104 ? -15.254 -4.865 -8.399 1.00 75.94 104 VAL A CA 1
ATOM 831 C C . VAL A 1 104 ? -15.657 -3.505 -8.979 1.00 75.94 104 VAL A C 1
ATOM 833 O O . VAL A 1 104 ? -16.049 -2.597 -8.241 1.00 75.94 104 VAL A O 1
ATOM 836 N N . PRO A 1 105 ? -15.597 -3.310 -10.310 1.00 59.72 105 PRO A N 1
ATOM 837 C CA . PRO A 1 105 ? -16.060 -2.076 -10.914 1.00 59.72 105 PRO A CA 1
ATOM 838 C C . PRO A 1 105 ? -17.563 -1.867 -10.653 1.00 59.72 105 PRO A C 1
ATOM 840 O O . PRO A 1 105 ? -18.355 -2.804 -10.788 1.00 59.72 105 PRO A O 1
ATOM 843 N N . PRO A 1 106 ? -17.997 -0.629 -10.378 1.00 52.72 106 PRO A N 1
ATOM 844 C CA . PRO A 1 106 ? -19.410 -0.281 -10.263 1.00 52.72 106 PRO A CA 1
ATOM 845 C C . PRO A 1 106 ? -20.124 -0.542 -11.598 1.00 52.72 106 PRO A C 1
ATOM 847 O O . PRO A 1 106 ? -20.048 0.264 -12.526 1.00 52.72 106 PRO A O 1
ATOM 850 N N . GLY A 1 107 ? -20.797 -1.688 -11.710 1.00 51.94 107 GLY A N 1
ATOM 851 C CA . GLY A 1 107 ? -21.547 -2.076 -12.907 1.00 51.94 107 GLY A CA 1
ATOM 852 C C . GLY A 1 107 ? -21.547 -3.566 -13.251 1.00 51.94 107 GLY A C 1
ATOM 853 O O . GLY A 1 107 ? -22.337 -3.958 -14.107 1.00 51.94 107 GLY A O 1
ATOM 854 N N . GLU A 1 108 ? -20.721 -4.398 -12.609 1.00 49.22 108 GLU A N 1
ATOM 855 C CA . GLU A 1 108 ? -20.705 -5.847 -12.890 1.00 49.22 108 GLU A CA 1
ATOM 856 C C . GLU A 1 108 ? -21.651 -6.664 -11.998 1.00 49.22 108 GLU A C 1
ATOM 858 O O . GLU A 1 108 ? -22.086 -7.749 -12.388 1.00 49.22 108 GLU A O 1
ATOM 863 N N . THR A 1 109 ? -22.090 -6.121 -10.864 1.00 47.03 109 THR A N 1
ATOM 864 C CA . THR A 1 109 ? -23.030 -6.786 -9.957 1.00 47.03 109 THR A CA 1
ATOM 865 C C . THR A 1 109 ? -24.194 -5.857 -9.599 1.00 47.03 109 THR A C 1
ATOM 867 O O . THR A 1 109 ? -24.055 -4.885 -8.870 1.00 47.03 109 THR A O 1
ATOM 870 N N . THR A 1 110 ? -25.382 -6.218 -10.095 1.00 42.81 110 THR A N 1
ATOM 871 C CA . THR A 1 110 ? -26.739 -5.712 -9.774 1.00 42.81 110 THR A CA 1
ATOM 872 C C . THR A 1 110 ? -27.298 -4.487 -10.534 1.00 42.81 110 THR A C 1
ATOM 874 O O . THR A 1 110 ? -26.607 -3.491 -10.749 1.00 42.81 110 THR A O 1
ATOM 877 N N . PRO A 1 111 ? -28.592 -4.529 -10.943 1.00 42.34 111 PRO A N 1
ATOM 878 C CA . PRO A 1 111 ? -29.316 -3.354 -11.420 1.00 42.34 111 PRO A CA 1
ATOM 879 C C . PRO A 1 111 ? -29.472 -2.365 -10.265 1.00 42.34 111 PRO A C 1
ATOM 881 O O . PRO A 1 111 ? -30.097 -2.668 -9.252 1.00 42.34 111 PRO A O 1
ATOM 884 N N . VAL A 1 112 ? -28.901 -1.180 -10.435 1.00 45.16 112 VAL A N 1
ATOM 885 C CA . VAL A 1 112 ? -28.871 -0.126 -9.423 1.00 45.16 112 VAL A CA 1
ATOM 886 C C . VAL A 1 112 ? -30.293 0.367 -9.124 1.00 45.16 112 VAL A C 1
ATOM 888 O O . VAL A 1 112 ? -30.956 0.935 -9.995 1.00 45.16 112 VAL A O 1
ATOM 891 N N . GLU A 1 113 ? -30.770 0.176 -7.890 1.00 40.44 113 GLU A N 1
ATOM 892 C CA . GLU A 1 113 ? -31.953 0.887 -7.399 1.00 40.44 113 GLU A CA 1
ATOM 893 C C . GLU A 1 113 ? -31.692 2.408 -7.437 1.00 40.44 113 GLU A C 1
ATOM 895 O O . GLU A 1 113 ? -30.617 2.863 -7.035 1.00 40.44 113 GLU A O 1
ATOM 900 N N . PRO A 1 114 ? -32.663 3.230 -7.881 1.00 40.00 114 PRO A N 1
ATOM 901 C CA . PRO A 1 114 ? -32.459 4.642 -8.234 1.00 40.00 114 PRO A CA 1
ATOM 902 C C . PRO A 1 114 ? -32.165 5.588 -7.053 1.00 40.00 114 PRO A C 1
ATOM 904 O O . PRO A 1 114 ? -32.200 6.806 -7.222 1.00 40.00 114 PRO A O 1
ATOM 907 N N . GLN A 1 115 ? -31.887 5.056 -5.864 1.00 39.72 115 GLN A N 1
ATOM 908 C CA . GLN A 1 115 ? -31.546 5.825 -4.662 1.00 39.72 115 GLN A CA 1
ATOM 909 C C . GLN A 1 115 ? -30.145 5.516 -4.121 1.00 39.72 115 GLN A C 1
ATOM 911 O O . GLN A 1 115 ? -29.729 6.112 -3.131 1.00 39.72 115 GLN A O 1
ATOM 916 N N . SER A 1 116 ? -29.401 4.624 -4.777 1.00 41.22 116 SER A N 1
ATOM 917 C CA . SER A 1 116 ? -28.028 4.315 -4.403 1.00 41.22 116 SER A CA 1
ATOM 918 C C . SER A 1 116 ? -27.096 5.488 -4.769 1.00 41.22 116 SER A C 1
ATOM 920 O O . SER A 1 116 ? -27.029 5.858 -5.947 1.00 41.22 116 SER A O 1
ATOM 922 N N . PRO A 1 117 ? -26.363 6.094 -3.812 1.00 43.22 117 PRO A N 1
ATOM 923 C CA . PRO A 1 117 ? -25.396 7.161 -4.099 1.00 43.22 117 PRO A CA 1
ATOM 924 C C . PRO A 1 117 ? -24.274 6.709 -5.054 1.00 43.22 117 PRO A C 1
ATOM 926 O O . PRO A 1 117 ? -23.653 7.540 -5.709 1.00 43.22 117 PRO A O 1
ATOM 929 N N . TYR A 1 118 ? -24.112 5.398 -5.239 1.00 44.12 118 TYR A N 1
ATOM 930 C CA . TYR A 1 118 ? -23.174 4.762 -6.161 1.00 44.12 118 TYR A CA 1
ATOM 931 C C . TYR A 1 118 ? -23.586 4.855 -7.652 1.00 44.12 118 TYR A C 1
ATOM 933 O O . TYR A 1 118 ? -22.826 4.457 -8.536 1.00 44.12 118 TYR A O 1
ATOM 941 N N . ALA A 1 119 ? -24.781 5.388 -7.963 1.00 36.91 119 ALA A N 1
ATOM 942 C CA . ALA A 1 119 ? -25.352 5.439 -9.317 1.00 36.91 119 ALA A CA 1
ATOM 943 C C . ALA A 1 119 ? -24.856 6.602 -10.202 1.00 36.91 119 ALA A C 1
ATOM 945 O O . ALA A 1 119 ? -25.169 6.647 -11.396 1.00 36.91 119 ALA A O 1
ATOM 946 N N . ARG A 1 120 ? -24.126 7.584 -9.657 1.00 37.25 120 ARG A N 1
ATOM 947 C CA . ARG A 1 120 ? -23.546 8.670 -10.464 1.00 37.25 120 ARG A CA 1
ATOM 948 C C . ARG A 1 120 ? -22.080 8.388 -10.712 1.00 37.25 120 ARG A C 1
ATOM 950 O O . ARG A 1 120 ? -21.324 8.231 -9.767 1.00 37.25 120 ARG A O 1
ATOM 957 N N . GLY A 1 121 ? -21.711 8.380 -11.996 1.00 40.00 121 GLY A N 1
ATOM 958 C CA . GLY A 1 121 ? -20.341 8.252 -12.488 1.00 40.00 121 GLY A CA 1
ATOM 959 C C . GLY A 1 121 ? -19.328 8.864 -11.527 1.00 40.00 121 GLY A C 1
ATOM 960 O O . GLY A 1 121 ? -19.400 10.056 -11.225 1.00 40.00 121 GLY A O 1
ATOM 961 N N . TRP A 1 122 ? -18.452 7.989 -11.043 1.00 43.97 122 TRP A N 1
ATOM 962 C CA . TRP A 1 122 ? -17.560 8.171 -9.911 1.00 43.97 122 TRP A CA 1
ATOM 963 C C . TRP A 1 122 ? -16.662 9.383 -10.139 1.00 43.97 122 TRP A C 1
ATOM 965 O O . TRP A 1 122 ? -15.620 9.305 -10.786 1.00 43.97 122 TRP A O 1
ATOM 975 N N . ARG A 1 123 ? -17.099 10.536 -9.640 1.00 39.44 123 ARG A N 1
ATOM 976 C CA . ARG A 1 123 ? -16.205 11.644 -9.334 1.00 39.44 123 ARG A CA 1
ATOM 977 C C . ARG A 1 123 ? -15.747 11.385 -7.915 1.00 39.44 123 ARG A C 1
ATOM 979 O O . ARG A 1 123 ? -16.606 11.184 -7.067 1.00 39.44 123 ARG A O 1
ATOM 986 N N . ALA A 1 124 ? -14.436 11.375 -7.689 1.00 42.41 124 ALA A N 1
ATOM 987 C CA . ALA A 1 124 ? -13.887 11.432 -6.343 1.00 42.41 124 ALA A CA 1
ATOM 988 C C . ALA A 1 124 ? -14.477 12.678 -5.674 1.00 42.41 124 ALA A C 1
ATOM 990 O O . ALA A 1 124 ? -14.068 13.805 -5.972 1.00 42.41 124 ALA A O 1
ATOM 991 N N . ASP A 1 125 ? -15.526 12.487 -4.880 1.00 44.34 125 ASP A N 1
ATOM 992 C CA . ASP A 1 125 ? -16.057 13.555 -4.062 1.00 44.34 125 ASP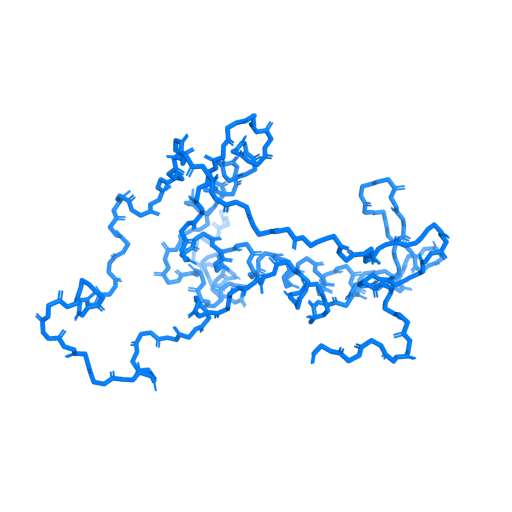 A CA 1
ATOM 993 C C . ASP A 1 125 ? -14.984 13.816 -3.009 1.00 44.34 125 ASP A C 1
ATOM 995 O O . ASP A 1 125 ? -14.451 12.888 -2.399 1.00 44.34 125 ASP A O 1
ATOM 999 N N . SER A 1 126 ? -14.600 15.078 -2.841 1.00 48.41 126 SER A N 1
ATOM 1000 C CA . SER A 1 126 ? -13.509 15.476 -1.942 1.00 48.41 126 SER A CA 1
ATOM 1001 C C . SER A 1 126 ? -13.719 14.987 -0.500 1.00 48.41 126 SER A C 1
ATOM 1003 O O . SER A 1 126 ? -12.754 14.923 0.262 1.00 48.41 126 SER A O 1
ATOM 1005 N N . ASP A 1 127 ? -14.954 14.634 -0.139 1.00 46.41 127 ASP A N 1
ATOM 1006 C CA . ASP A 1 127 ? -15.330 14.084 1.160 1.00 46.41 127 ASP A CA 1
ATOM 1007 C C . ASP A 1 127 ? -14.938 12.599 1.343 1.00 46.41 127 ASP A C 1
ATOM 1009 O O . ASP A 1 127 ? -14.694 12.183 2.474 1.00 46.41 127 ASP A O 1
ATOM 1013 N N . GLU A 1 128 ? -14.748 11.805 0.276 1.00 49.91 128 GLU A N 1
ATOM 1014 C CA . GLU A 1 128 ? -14.320 10.387 0.361 1.00 49.91 128 GLU A CA 1
ATOM 1015 C C . GLU A 1 128 ? -12.826 10.198 0.691 1.00 49.91 128 GLU A C 1
ATOM 1017 O O . GLU A 1 128 ? -12.356 9.079 0.932 1.00 49.91 128 GLU A O 1
ATOM 1022 N N . MET A 1 129 ? -12.049 11.286 0.696 1.00 53.88 129 MET A N 1
ATOM 1023 C CA . MET A 1 129 ? -10.614 11.261 1.002 1.00 53.88 129 MET A CA 1
ATOM 1024 C C . MET A 1 129 ? -10.307 11.383 2.502 1.00 53.88 129 MET A C 1
ATOM 1026 O O . MET A 1 129 ? -9.132 11.361 2.898 1.00 53.88 129 MET A O 1
ATOM 1030 N N . HIS A 1 130 ? -11.328 11.521 3.347 1.00 59.59 130 HIS A N 1
ATOM 1031 C CA . HIS A 1 130 ? -11.169 11.578 4.793 1.00 59.59 130 HIS A CA 1
ATOM 1032 C C . HIS A 1 130 ? -11.289 10.184 5.405 1.00 59.59 130 HIS A C 1
ATOM 1034 O O . HIS A 1 130 ? -12.185 9.417 5.080 1.00 59.59 130 HIS A O 1
ATOM 1040 N N . VAL A 1 131 ? -10.350 9.856 6.291 1.00 66.81 131 VAL A N 1
ATOM 1041 C CA . VAL A 1 131 ? -10.456 8.663 7.128 1.00 66.81 131 VAL A CA 1
ATOM 1042 C C . VAL A 1 131 ? -11.430 9.000 8.257 1.00 66.81 131 VAL A C 1
ATOM 1044 O O . VAL A 1 131 ? -11.235 9.988 8.970 1.00 66.81 131 VAL A O 1
ATOM 1047 N N . GLU A 1 132 ? -12.498 8.224 8.394 1.00 77.75 132 GLU A N 1
ATOM 1048 C CA . GLU A 1 132 ? -13.573 8.504 9.347 1.00 77.75 132 GLU A CA 1
ATOM 1049 C C . GLU A 1 132 ? -13.238 7.890 10.709 1.00 77.75 132 GLU A C 1
ATOM 1051 O O . GLU A 1 132 ? -12.943 6.702 10.802 1.00 77.75 132 GLU A O 1
ATOM 1056 N N . LYS A 1 133 ? -13.272 8.676 11.789 1.00 80.06 133 LYS A N 1
ATOM 1057 C CA . LYS A 1 133 ? -13.088 8.135 13.141 1.00 80.06 133 LYS A CA 1
ATOM 1058 C C . LYS A 1 133 ? -14.356 7.398 13.576 1.00 80.06 133 LYS A C 1
ATOM 1060 O O . LYS A 1 133 ? -15.438 7.976 13.566 1.00 80.06 133 LYS A O 1
ATOM 1065 N N . VAL A 1 134 ? -14.209 6.155 14.021 1.00 80.31 134 VAL A N 1
ATOM 1066 C CA . VAL A 1 134 ? -15.302 5.341 14.560 1.00 80.31 134 VAL A CA 1
ATOM 1067 C C . VAL A 1 134 ? -15.364 5.551 16.072 1.00 80.31 134 VAL A C 1
ATOM 1069 O O . VAL A 1 134 ? -14.431 5.191 16.789 1.00 80.31 134 VAL A O 1
ATOM 1072 N N . GLU A 1 135 ? -16.445 6.160 16.564 1.00 79.44 135 GLU A N 1
ATOM 1073 C CA . GLU A 1 135 ? -16.608 6.437 18.002 1.00 79.44 135 GLU A CA 1
ATOM 1074 C C . GLU A 1 135 ? -16.929 5.171 18.820 1.00 79.44 135 GLU A C 1
ATOM 1076 O O . GLU A 1 135 ? -16.483 5.052 19.958 1.00 79.44 135 GLU A O 1
ATOM 1081 N N . GLU A 1 136 ? -17.636 4.197 18.237 1.00 77.44 136 GLU A N 1
ATOM 1082 C CA . GLU A 1 136 ? -18.024 2.939 18.896 1.00 77.44 136 GLU A CA 1
ATOM 1083 C C . GLU A 1 136 ? -17.675 1.730 18.003 1.00 77.44 136 GLU A C 1
ATOM 1085 O O . GLU A 1 136 ? -18.513 1.266 17.228 1.00 77.44 136 GLU A O 1
ATOM 1090 N N . PRO A 1 137 ? -16.424 1.231 18.039 1.00 71.25 137 PRO A N 1
ATOM 1091 C CA . PRO A 1 137 ? -16.009 0.116 17.196 1.00 71.25 137 PRO A CA 1
ATOM 1092 C C . PRO A 1 137 ? -16.633 -1.203 17.668 1.00 71.25 137 PRO A C 1
ATOM 1094 O O . PRO A 1 137 ? -16.582 -1.543 18.852 1.00 71.25 137 PRO A O 1
ATOM 1097 N N . VAL A 1 138 ? -17.181 -1.973 16.726 1.00 69.56 138 VAL A N 1
ATOM 1098 C CA . VAL A 1 138 ? -17.651 -3.343 16.962 1.00 69.56 138 VAL A CA 1
ATOM 1099 C C . VAL A 1 138 ? -16.584 -4.296 16.435 1.00 69.56 138 VAL A C 1
ATOM 1101 O O . VAL A 1 138 ? -16.336 -4.341 15.233 1.00 69.56 138 VAL A O 1
ATOM 1104 N N . TRP A 1 139 ? -15.942 -5.041 17.331 1.00 66.19 139 TRP A N 1
ATOM 1105 C CA . TRP A 1 139 ? -14.932 -6.038 16.974 1.00 66.19 139 TRP A CA 1
ATOM 1106 C C . TRP A 1 139 ? -15.570 -7.425 16.873 1.00 66.19 139 TRP A C 1
ATOM 1108 O O . TRP A 1 139 ? -16.349 -7.812 17.744 1.00 66.19 139 TRP A O 1
ATOM 1118 N N . SER A 1 140 ? -15.227 -8.190 15.837 1.00 56.09 140 SER A N 1
ATOM 1119 C CA . SER A 1 140 ? -15.493 -9.630 15.790 1.00 56.09 140 SER A CA 1
ATOM 1120 C C . SER A 1 140 ? -14.382 -10.379 16.531 1.00 56.09 140 SER A C 1
ATOM 1122 O O . SER A 1 140 ? -13.204 -10.158 16.258 1.00 56.09 140 SER A O 1
ATOM 1124 N N . GLU A 1 141 ? -14.735 -11.260 17.465 1.00 44.16 141 GLU A N 1
ATOM 1125 C CA . GLU A 1 141 ? -13.761 -12.077 18.198 1.00 44.16 141 GLU A CA 1
ATOM 1126 C C . GLU A 1 141 ? -13.226 -13.219 17.309 1.00 44.16 141 GLU A C 1
ATOM 1128 O O . GLU A 1 141 ? -13.995 -14.068 16.860 1.00 44.16 141 GLU A O 1
ATOM 1133 N N . GLY A 1 142 ? -11.908 -13.251 17.069 1.00 52.91 142 GLY A N 1
ATOM 1134 C CA . GLY A 1 142 ? -11.214 -14.353 16.392 1.00 52.91 142 GLY A CA 1
ATOM 1135 C C . GLY A 1 142 ? -9.759 -14.018 16.045 1.00 52.91 142 GLY A C 1
ATOM 1136 O O . GLY A 1 142 ? -9.504 -13.290 15.093 1.00 52.91 142 GLY A O 1
ATOM 1137 N N . GLU A 1 143 ? -8.792 -14.547 16.799 1.00 49.12 143 GLU A N 1
ATOM 1138 C CA . GLU A 1 143 ? -7.363 -14.466 16.458 1.00 49.12 143 GLU A CA 1
ATOM 1139 C C . GLU A 1 143 ? -6.950 -15.733 15.691 1.00 49.12 143 GLU A C 1
ATOM 1141 O O . GLU A 1 143 ? -6.886 -16.817 16.272 1.00 49.12 143 GLU A O 1
ATOM 1146 N N . ALA A 1 144 ? -6.654 -15.618 14.394 1.00 54.34 144 ALA A N 1
ATOM 1147 C CA . ALA A 1 144 ? -5.962 -16.673 13.654 1.00 54.34 144 ALA A CA 1
ATOM 1148 C C . ALA A 1 144 ? -4.446 -16.398 13.700 1.00 54.34 144 ALA A C 1
ATOM 1150 O O . ALA A 1 144 ? -4.004 -15.371 13.180 1.00 54.34 144 ALA A O 1
ATOM 1151 N N . PRO A 1 145 ? -3.618 -17.261 14.320 1.00 55.72 145 PRO A N 1
ATOM 1152 C CA . PRO A 1 145 ? -2.176 -17.053 14.372 1.00 55.72 145 PRO A CA 1
ATOM 1153 C C . PRO A 1 145 ? -1.556 -17.329 12.995 1.00 55.72 145 PRO A C 1
ATOM 1155 O O . PRO A 1 145 ? -1.229 -18.463 12.660 1.00 55.72 145 PRO A O 1
ATOM 1158 N N . CYS A 1 146 ? -1.392 -16.279 12.195 1.00 55.41 146 CYS A N 1
ATOM 1159 C CA . CYS A 1 146 ? -0.872 -16.336 10.826 1.00 55.41 146 CYS A CA 1
ATOM 1160 C C . CYS A 1 146 ? 0.664 -16.220 10.716 1.00 55.41 146 CYS A C 1
ATOM 1162 O O . CYS A 1 146 ? 1.210 -16.341 9.619 1.00 55.41 146 CYS A O 1
ATOM 1164 N N . PHE A 1 147 ? 1.377 -16.009 11.833 1.00 49.72 147 PHE A N 1
ATOM 1165 C CA . PHE A 1 147 ? 2.844 -15.917 11.890 1.00 49.72 147 PHE A CA 1
ATOM 1166 C C . PHE A 1 147 ? 3.427 -16.852 12.962 1.00 49.72 147 PHE A C 1
ATOM 1168 O O . PHE A 1 147 ? 2.984 -16.830 14.113 1.00 49.72 147 PHE A O 1
ATOM 1175 N N . ARG A 1 148 ? 4.466 -17.627 12.617 1.00 60.72 148 ARG A N 1
ATOM 1176 C CA . ARG A 1 148 ? 5.223 -18.479 13.554 1.00 60.72 148 ARG A CA 1
ATOM 1177 C C . ARG A 1 148 ? 6.715 -18.105 13.545 1.00 60.72 148 ARG A C 1
ATOM 1179 O O . ARG A 1 148 ? 7.285 -17.891 12.474 1.00 60.72 148 ARG A O 1
ATOM 1186 N N . PRO A 1 149 ? 7.393 -18.032 14.707 1.00 49.91 149 PRO A N 1
ATOM 1187 C CA . PRO A 1 149 ? 8.839 -17.811 14.750 1.00 49.91 149 PRO A CA 1
ATOM 1188 C C . PRO A 1 149 ? 9.601 -18.887 13.960 1.00 49.91 149 PRO A C 1
ATOM 1190 O O . PRO A 1 149 ? 9.513 -20.069 14.283 1.00 49.91 149 PRO A O 1
ATOM 1193 N N . GLY A 1 150 ? 10.364 -18.468 12.944 1.00 61.88 150 GLY A N 1
ATOM 1194 C CA . GLY A 1 150 ? 11.106 -19.367 12.048 1.00 61.88 150 GLY A CA 1
ATOM 1195 C C . GLY A 1 150 ? 10.430 -19.652 10.700 1.00 61.88 150 GLY A C 1
ATOM 1196 O O . GLY A 1 150 ? 11.013 -20.375 9.897 1.00 61.88 150 GLY A O 1
ATOM 1197 N N . ALA A 1 151 ? 9.251 -19.081 10.428 1.00 65.81 151 ALA A N 1
ATOM 1198 C CA . ALA A 1 151 ? 8.594 -19.188 9.128 1.00 65.81 151 ALA A CA 1
ATOM 1199 C C . ALA A 1 151 ? 9.380 -18.451 8.025 1.00 65.81 151 ALA A C 1
ATOM 1201 O O . ALA A 1 151 ? 9.849 -17.327 8.217 1.00 65.81 151 ALA A O 1
ATOM 1202 N N . HIS A 1 152 ? 9.510 -19.087 6.857 1.00 64.75 152 HIS A N 1
ATOM 1203 C CA . HIS A 1 152 ? 10.130 -18.503 5.657 1.00 64.75 152 HIS A CA 1
ATOM 1204 C C . HIS A 1 152 ? 9.105 -17.929 4.664 1.00 64.75 152 HIS A C 1
ATOM 1206 O O . HIS A 1 152 ? 9.499 -17.294 3.689 1.00 64.75 152 HIS A O 1
ATOM 1212 N N . ARG A 1 153 ? 7.810 -18.156 4.918 1.00 49.69 153 ARG A N 1
ATOM 1213 C CA . ARG A 1 153 ? 6.664 -17.702 4.123 1.00 49.69 153 ARG A CA 1
ATOM 1214 C C . ARG A 1 153 ? 5.623 -17.117 5.071 1.00 49.69 153 ARG A C 1
ATOM 1216 O O . ARG A 1 153 ? 5.510 -17.566 6.210 1.00 49.69 153 ARG A O 1
ATOM 1223 N N . TYR A 1 154 ? 4.887 -16.119 4.607 1.00 57.53 154 TYR A N 1
ATOM 1224 C CA . TYR A 1 154 ? 3.770 -15.547 5.340 1.00 57.53 154 TYR A CA 1
ATOM 1225 C C . TYR A 1 154 ? 2.574 -15.372 4.404 1.00 57.53 154 TYR A C 1
ATOM 1227 O O . TYR A 1 154 ? 2.784 -14.873 3.294 1.00 57.53 154 TYR A O 1
ATOM 1235 N N . PRO A 1 155 ? 1.348 -15.708 4.850 1.00 61.25 155 PRO A N 1
ATOM 1236 C CA . PRO A 1 155 ? 0.993 -16.471 6.056 1.00 61.25 155 PRO A CA 1
ATOM 1237 C C . PRO A 1 155 ? 1.570 -17.885 6.093 1.00 61.25 155 PRO A C 1
ATOM 1239 O O . PRO A 1 155 ? 1.703 -18.546 5.065 1.00 61.25 155 PRO A O 1
ATOM 1242 N N . ASP A 1 156 ? 1.861 -18.351 7.306 1.00 66.62 156 ASP A N 1
ATOM 1243 C CA . ASP A 1 156 ? 2.284 -19.726 7.591 1.00 66.62 156 ASP A CA 1
ATOM 1244 C C . ASP A 1 156 ? 1.075 -20.554 8.056 1.00 66.62 156 ASP A C 1
ATOM 1246 O O . ASP A 1 156 ? 0.875 -20.790 9.252 1.00 66.62 156 ASP A O 1
ATOM 1250 N N . TRP A 1 157 ? 0.200 -20.911 7.111 1.00 63.19 157 TRP A N 1
ATOM 1251 C CA . TRP A 1 157 ? -0.933 -21.799 7.377 1.00 63.19 157 TRP A CA 1
ATOM 1252 C C . TRP A 1 157 ? -0.445 -23.251 7.478 1.00 63.19 157 TRP A C 1
ATOM 1254 O O . TRP A 1 157 ? 0.361 -23.694 6.662 1.00 63.19 157 TRP A O 1
ATOM 1264 N N . GLU A 1 158 ? -0.952 -24.023 8.446 1.00 55.19 158 GLU A N 1
ATOM 1265 C CA . GLU A 1 158 ? -0.795 -25.482 8.392 1.00 55.19 158 GLU A CA 1
ATOM 1266 C C . GLU A 1 158 ? -1.505 -26.023 7.148 1.00 55.19 158 GLU A C 1
ATOM 1268 O O . GLU A 1 158 ? -2.636 -25.621 6.863 1.00 55.19 158 GLU A O 1
ATOM 1273 N N . ASP A 1 159 ? -0.860 -26.954 6.437 1.00 49.44 159 ASP A N 1
ATOM 1274 C CA . ASP A 1 159 ? -1.489 -27.758 5.386 1.00 49.44 159 ASP A CA 1
ATOM 1275 C C . ASP A 1 159 ? -2.749 -28.437 5.962 1.00 49.44 159 ASP A C 1
ATOM 1277 O O . ASP A 1 159 ? -2.665 -29.4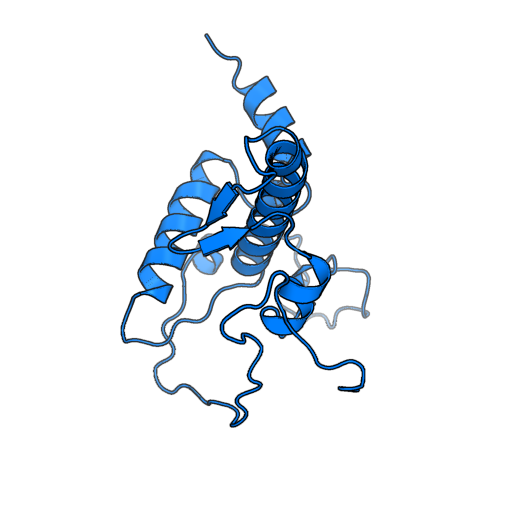86 6.602 1.00 49.44 159 ASP A O 1
ATOM 1281 N N . GLY A 1 160 ? -3.922 -27.821 5.783 1.00 48.88 160 GLY A N 1
ATOM 1282 C CA . GLY A 1 160 ? -5.202 -28.352 6.265 1.00 48.88 160 GLY A CA 1
ATOM 1283 C C . GLY A 1 160 ? -6.111 -27.391 7.037 1.00 48.88 160 GLY A C 1
ATOM 1284 O O . GLY A 1 160 ? -7.166 -27.832 7.489 1.00 48.88 160 GLY A O 1
ATOM 1285 N N . ALA A 1 161 ? -5.766 -26.109 7.189 1.00 45.53 161 ALA A N 1
ATOM 1286 C CA . ALA A 1 161 ? -6.736 -25.110 7.642 1.00 45.53 161 ALA A CA 1
ATOM 1287 C C . ALA A 1 161 ? -7.700 -24.753 6.490 1.00 45.53 161 ALA A C 1
ATOM 1289 O O . ALA A 1 161 ? -7.457 -23.824 5.725 1.00 45.53 161 ALA A O 1
ATOM 1290 N N . GLU A 1 162 ? -8.765 -25.542 6.325 1.00 41.16 162 GLU A N 1
ATOM 1291 C CA . GLU A 1 162 ? -9.920 -25.157 5.504 1.00 41.16 162 GLU A CA 1
ATOM 1292 C C . GLU A 1 162 ? -10.687 -24.026 6.219 1.00 41.16 162 GLU A C 1
ATOM 1294 O O . GLU A 1 162 ? -11.012 -24.161 7.402 1.00 41.16 162 GLU A O 1
ATOM 1299 N N . PHE A 1 163 ? -10.939 -22.918 5.509 1.00 49.12 163 PHE A N 1
ATOM 1300 C CA . PHE A 1 163 ? -11.851 -21.841 5.931 1.00 49.12 163 PHE A CA 1
ATOM 1301 C C . PHE A 1 163 ? -13.292 -22.176 5.562 1.00 49.12 163 PHE A C 1
ATOM 1303 O O . PHE A 1 163 ? -13.504 -22.671 4.429 1.00 49.12 163 PHE A O 1
#

Sequence (163 aa):
MFNARHELDAWEACYPHASRRFTPQSAIPTLERVLGTSQALAVYRISESQWLLLYECLENYCAELNDVAPGQPGGLLPVGDYRLAEVDFDSLVALYFWDTDFLVPPGETTPVEPQSPYARGWRADSDEMHVEKVEEPVWSEGEAPCFRPGAHRYPDWEDGAEF

pLDDT: mean 74.49, std 18.47, range [36.91, 95.31]

Secondary structure (DSSP, 8-state):
---HHHHHHHHHHH-TTGGGT--HHHHHHHHHHHHHHHTSSSEEEPPHHHHHHHHHHHHHHHHHHHHHGGGSTTS-EEETTEEES---HHHHHHHH-S--GGGS-TTSS-PPPTT-GGGS-----GGGGSPEEESS--PPP-------TT-SSSS---TT---